Protein AF-A0A942EMG2-F1 (afdb_monomer)

Structure (mmCIF, N/CA/C/O backbone):
data_AF-A0A942EMG2-F1
#
_entry.id   AF-A0A942EMG2-F1
#
loop_
_atom_site.group_PDB
_atom_site.id
_atom_site.type_symbol
_atom_site.label_atom_id
_atom_site.label_alt_id
_atom_site.label_comp_id
_atom_site.label_asym_id
_atom_site.la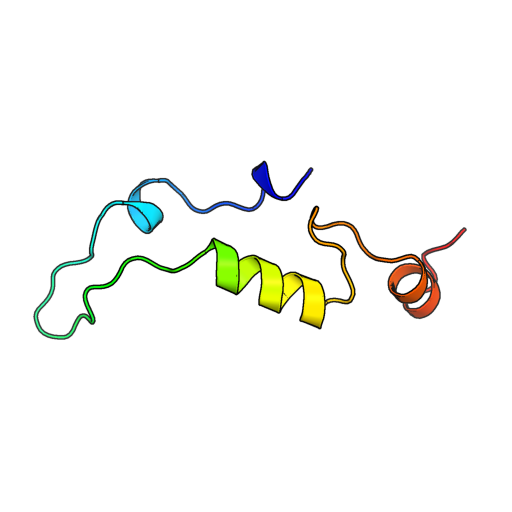bel_entity_id
_atom_site.label_seq_id
_atom_site.pdbx_PDB_ins_code
_atom_site.Cartn_x
_atom_site.Cartn_y
_atom_site.Cartn_z
_atom_site.occupancy
_atom_site.B_iso_or_equiv
_atom_site.auth_seq_id
_atom_site.auth_comp_id
_atom_site.auth_asym_id
_atom_site.auth_atom_id
_atom_site.pdbx_PDB_model_num
ATOM 1 N N . MET A 1 1 ? 5.655 6.418 9.199 1.00 68.44 1 MET A N 1
ATOM 2 C CA . MET A 1 1 ? 5.454 5.513 8.057 1.00 68.44 1 MET A CA 1
ATOM 3 C C . MET A 1 1 ? 4.191 5.951 7.354 1.00 68.44 1 MET A C 1
ATOM 5 O O . MET A 1 1 ? 3.223 6.266 8.036 1.00 68.44 1 MET A O 1
ATOM 9 N N . SER A 1 2 ? 4.246 6.051 6.037 1.00 86.12 2 SER A N 1
ATOM 10 C CA . SER A 1 2 ? 3.143 6.436 5.156 1.00 86.12 2 SER A CA 1
ATOM 11 C C . SER A 1 2 ? 3.226 5.617 3.873 1.00 86.12 2 S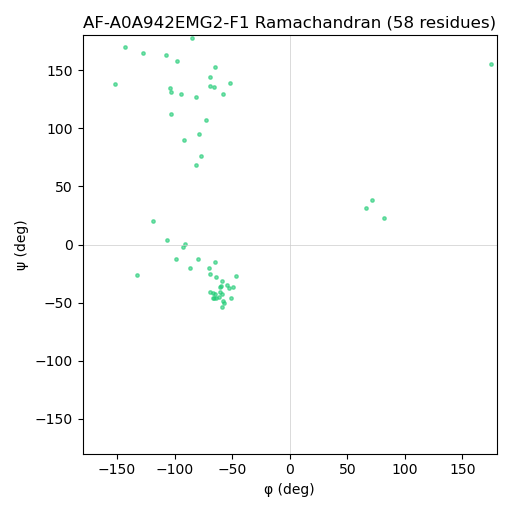ER A C 1
ATOM 13 O O . SER A 1 2 ? 4.280 5.046 3.593 1.00 86.12 2 SER A O 1
ATOM 15 N N . ARG A 1 3 ? 2.193 5.663 3.027 1.00 91.44 3 ARG A N 1
ATOM 16 C CA . ARG A 1 3 ? 2.219 5.078 1.674 1.00 91.44 3 ARG A CA 1
ATOM 17 C C . ARG A 1 3 ? 3.477 5.411 0.852 1.00 91.44 3 ARG A C 1
ATOM 19 O O . ARG A 1 3 ? 3.864 4.639 -0.016 1.00 91.44 3 ARG A O 1
ATOM 26 N N . LYS A 1 4 ? 4.144 6.545 1.101 1.00 91.44 4 LYS A N 1
ATOM 27 C CA . LYS A 1 4 ? 5.391 6.926 0.403 1.00 91.44 4 LYS A CA 1
ATOM 28 C C . LYS A 1 4 ? 6.591 6.051 0.778 1.00 91.44 4 LYS A C 1
ATOM 30 O O . LYS A 1 4 ? 7.526 5.943 -0.011 1.00 91.44 4 LYS A O 1
ATOM 35 N N . ASP A 1 5 ? 6.558 5.465 1.971 1.00 93.88 5 ASP A N 1
ATOM 36 C CA . ASP A 1 5 ? 7.606 4.591 2.496 1.00 93.88 5 ASP A CA 1
ATOM 37 C C . ASP A 1 5 ? 7.399 3.131 2.043 1.00 93.88 5 ASP A C 1
ATOM 39 O O . ASP A 1 5 ? 8.357 2.359 1.991 1.00 93.88 5 ASP A O 1
ATOM 43 N N . ASP A 1 6 ? 6.172 2.772 1.644 1.00 94.12 6 ASP A N 1
ATOM 44 C CA . ASP A 1 6 ? 5.791 1.452 1.128 1.00 94.12 6 ASP A CA 1
ATOM 45 C C . ASP A 1 6 ? 6.162 1.317 -0.358 1.00 94.12 6 ASP A C 1
ATOM 47 O O . ASP A 1 6 ? 5.319 1.280 -1.252 1.00 94.12 6 ASP A O 1
ATOM 51 N N . THR A 1 7 ? 7.463 1.279 -0.641 1.00 95.19 7 THR A N 1
ATOM 52 C CA . THR A 1 7 ? 7.993 1.229 -2.008 1.00 95.19 7 THR A CA 1
ATOM 53 C C . THR A 1 7 ? 8.987 0.090 -2.223 1.00 95.19 7 THR A C 1
ATOM 55 O O . THR A 1 7 ? 9.501 -0.515 -1.283 1.00 95.19 7 THR A O 1
ATOM 58 N N . LEU A 1 8 ? 9.274 -0.209 -3.489 1.00 93.38 8 LEU A N 1
ATOM 59 C CA . LEU A 1 8 ? 10.315 -1.154 -3.888 1.00 93.38 8 LEU A CA 1
ATOM 60 C C . LEU A 1 8 ? 11.603 -0.401 -4.258 1.00 93.38 8 LEU A C 1
ATOM 62 O O . LEU A 1 8 ? 11.552 0.769 -4.648 1.00 93.38 8 LEU A O 1
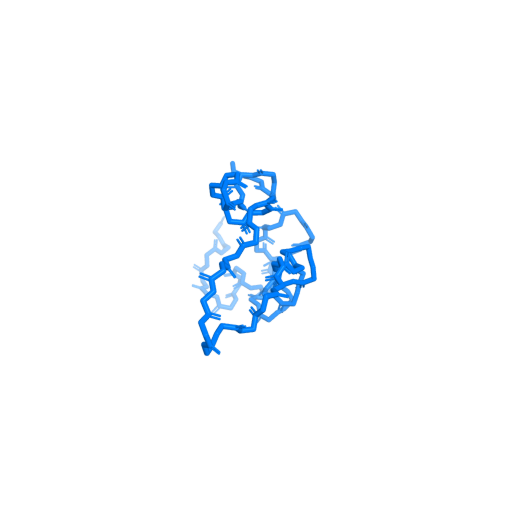ATOM 66 N N . PRO A 1 9 ? 12.778 -1.058 -4.211 1.00 94.19 9 PRO A N 1
ATOM 67 C CA . PRO A 1 9 ? 13.995 -0.486 -4.773 1.00 94.19 9 PRO A CA 1
ATOM 68 C C . PRO A 1 9 ? 13.782 -0.034 -6.222 1.00 94.19 9 PRO A C 1
ATOM 70 O O . PRO A 1 9 ? 13.178 -0.757 -7.013 1.00 94.19 9 PRO A O 1
ATOM 73 N N . VAL A 1 10 ? 14.340 1.126 -6.581 1.00 92.44 10 VAL A N 1
ATOM 74 C CA . VAL A 1 10 ? 14.122 1.804 -7.876 1.00 92.44 10 VAL A CA 1
ATOM 75 C C . VAL A 1 10 ? 14.297 0.881 -9.082 1.00 92.44 10 VAL A C 1
ATOM 77 O O . VAL A 1 10 ? 13.530 0.984 -10.036 1.00 92.44 10 VAL A O 1
ATOM 80 N N . ARG A 1 11 ? 15.250 -0.054 -9.017 1.00 91.50 11 ARG A N 1
ATOM 81 C CA . ARG A 1 11 ? 15.475 -1.067 -10.054 1.00 91.50 11 ARG A CA 1
ATOM 82 C C . ARG A 1 11 ? 14.189 -1.815 -10.422 1.00 91.50 11 ARG A C 1
ATOM 84 O O . ARG A 1 11 ? 13.883 -1.941 -11.594 1.00 91.50 11 ARG A O 1
ATOM 91 N N . PHE A 1 12 ? 13.396 -2.251 -9.444 1.00 89.75 12 PHE A N 1
ATOM 92 C CA . PHE A 1 12 ? 12.147 -2.982 -9.704 1.00 89.75 12 PHE A CA 1
ATOM 93 C C . PHE A 1 12 ? 11.042 -2.115 -10.316 1.00 89.75 12 PHE A C 1
ATOM 95 O O . PHE A 1 12 ? 10.109 -2.657 -10.893 1.00 89.75 12 PHE A O 1
ATOM 102 N N . LEU A 1 13 ? 11.131 -0.791 -10.173 1.00 91.38 13 LEU A N 1
ATOM 103 C CA . LEU A 1 13 ? 10.112 0.157 -10.631 1.00 91.38 13 LEU A CA 1
ATOM 104 C C . LEU A 1 13 ? 10.449 0.802 -11.975 1.00 91.38 13 LEU A C 1
ATOM 106 O O . LEU A 1 13 ? 9.601 1.485 -12.538 1.00 91.38 13 LEU A O 1
ATOM 110 N N . LYS A 1 14 ? 11.688 0.656 -12.454 1.00 89.56 14 LYS A N 1
ATOM 111 C CA . LYS A 1 14 ? 12.178 1.342 -13.658 1.00 89.56 14 LYS A CA 1
ATOM 112 C C . LYS A 1 14 ? 12.916 0.441 -14.635 1.00 89.56 14 LYS A C 1
ATOM 114 O O . LYS A 1 14 ? 12.957 0.767 -15.815 1.00 89.56 14 LYS A O 1
ATOM 119 N N . GLU A 1 15 ? 13.521 -0.645 -14.164 1.00 89.88 15 GLU A N 1
ATOM 120 C CA . GLU A 1 15 ? 14.303 -1.541 -15.010 1.00 89.88 15 GLU A CA 1
ATOM 121 C C . GLU A 1 15 ? 13.503 -2.803 -15.306 1.00 89.88 15 GLU A C 1
ATOM 123 O O . GLU A 1 15 ? 13.233 -3.638 -14.440 1.00 89.88 15 GLU A O 1
ATOM 128 N N . GLU A 1 16 ? 13.127 -2.931 -16.569 1.00 84.62 16 GLU A N 1
ATOM 129 C CA . GLU A 1 16 ? 12.501 -4.128 -17.091 1.00 84.62 16 GLU A CA 1
ATOM 130 C C . GLU A 1 16 ? 13.479 -5.308 -17.061 1.00 84.62 16 GLU A C 1
ATOM 132 O O . GLU A 1 16 ? 14.652 -5.194 -17.423 1.00 84.62 16 GLU A O 1
ATOM 137 N N . ARG A 1 17 ? 12.998 -6.472 -16.613 1.00 81.62 17 ARG A N 1
ATOM 138 C CA . ARG A 1 17 ? 13.820 -7.686 -16.575 1.00 81.62 17 ARG A CA 1
ATOM 139 C C . ARG A 1 17 ? 13.826 -8.317 -17.960 1.00 81.62 17 ARG A C 1
ATOM 141 O O . ARG A 1 17 ? 12.765 -8.608 -18.497 1.00 81.62 17 ARG A O 1
ATOM 148 N N . THR A 1 18 ? 15.007 -8.583 -18.503 1.00 81.00 18 THR A N 1
ATOM 149 C CA . THR A 1 18 ? 15.174 -9.212 -19.817 1.00 81.00 18 THR A CA 1
ATOM 150 C C . THR A 1 18 ? 15.582 -10.677 -19.670 1.00 81.00 18 THR A C 1
ATOM 152 O O . THR A 1 18 ? 16.425 -11.029 -18.844 1.00 81.00 18 THR A O 1
ATOM 155 N N . GLY A 1 19 ? 14.940 -11.561 -20.435 1.00 81.75 19 GLY A N 1
ATOM 156 C CA . GLY A 1 19 ? 15.178 -13.004 -20.389 1.00 81.75 19 GLY A CA 1
ATOM 157 C C . GLY A 1 19 ? 14.204 -13.760 -21.287 1.00 81.75 19 GLY A C 1
ATOM 158 O O . GLY A 1 19 ? 13.124 -13.261 -21.584 1.00 81.75 19 GLY A O 1
ATOM 159 N N . GLN A 1 20 ? 14.603 -14.952 -21.730 1.00 78.88 20 GLN A N 1
ATOM 160 C CA . GLN A 1 20 ? 13.908 -15.705 -22.780 1.00 78.88 20 GLN A CA 1
ATOM 161 C C . GLN A 1 20 ? 12.481 -16.137 -22.383 1.00 78.88 20 GLN A C 1
ATOM 163 O O . GLN A 1 20 ? 11.612 -16.179 -23.246 1.00 78.88 20 GLN A O 1
ATOM 168 N N . ASP A 1 21 ? 12.230 -16.331 -21.082 1.00 81.50 21 ASP A N 1
ATOM 169 C CA . ASP A 1 21 ? 10.926 -16.708 -20.508 1.00 81.50 21 ASP A CA 1
ATOM 170 C C . ASP A 1 21 ? 10.369 -15.653 -19.531 1.00 81.50 21 ASP A C 1
ATOM 172 O O . ASP A 1 21 ? 9.556 -15.956 -18.655 1.00 81.50 21 ASP A O 1
ATOM 176 N N . LEU A 1 22 ? 10.841 -14.404 -19.615 1.00 79.44 22 LEU A N 1
ATOM 177 C CA . LEU A 1 22 ? 10.365 -13.336 -18.739 1.00 79.44 22 LEU A CA 1
ATOM 178 C C . LEU A 1 22 ? 9.240 -12.545 -19.399 1.00 79.44 22 LEU A C 1
ATOM 180 O O . LEU A 1 22 ? 9.385 -12.027 -20.504 1.00 79.44 22 LEU A O 1
ATOM 184 N N . VAL A 1 23 ? 8.136 -12.383 -18.6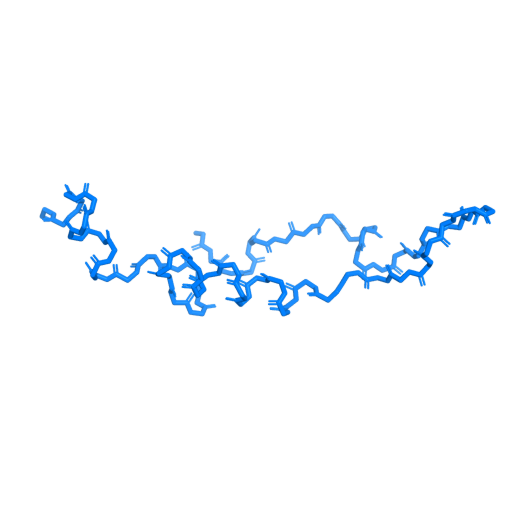67 1.00 72.00 23 VAL A N 1
ATOM 185 C CA . VAL A 1 23 ? 7.151 -11.348 -18.982 1.00 72.00 23 VAL A CA 1
ATOM 186 C C . VAL A 1 23 ? 7.773 -10.014 -18.598 1.00 72.00 23 VAL A C 1
ATOM 188 O O . VAL A 1 23 ? 7.960 -9.704 -17.418 1.00 72.00 23 VAL A O 1
ATOM 191 N N . VAL A 1 24 ? 8.159 -9.257 -19.617 1.00 70.62 24 VAL A N 1
ATOM 192 C CA . VAL A 1 24 ? 8.790 -7.955 -19.461 1.00 70.62 24 VAL A CA 1
ATOM 193 C C . VAL A 1 24 ? 7.699 -6.928 -19.162 1.00 70.62 24 VAL A C 1
ATOM 195 O O . VAL A 1 24 ? 7.028 -6.441 -20.066 1.00 70.62 24 VAL A O 1
ATOM 198 N N . SER A 1 25 ? 7.472 -6.638 -17.883 1.00 83.06 25 SER A N 1
ATOM 199 C CA . SER A 1 25 ? 6.631 -5.514 -17.469 1.00 83.06 25 SER A CA 1
ATOM 200 C C . SER A 1 25 ? 7.057 -4.989 -16.106 1.00 83.06 25 SER A C 1
ATOM 202 O O . SER A 1 25 ? 7.305 -5.771 -15.182 1.00 83.06 25 SER A O 1
ATOM 204 N N . LEU A 1 26 ? 7.082 -3.669 -15.959 1.00 88.12 26 LEU A N 1
ATOM 205 C CA . LEU A 1 26 ? 7.189 -3.036 -14.649 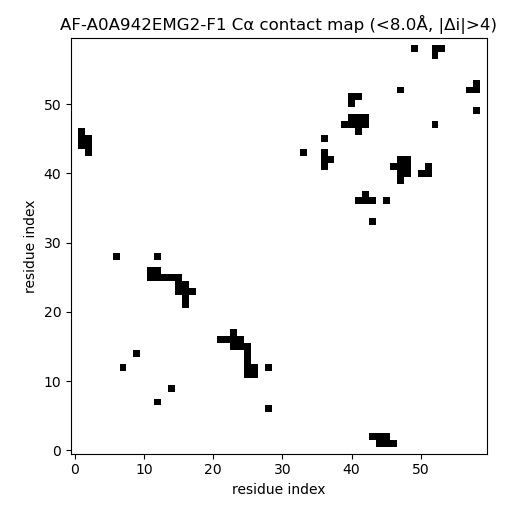1.00 88.12 26 LEU A CA 1
ATOM 206 C C . LEU A 1 26 ? 5.892 -3.260 -13.850 1.00 88.12 26 LEU A C 1
ATOM 208 O O . LEU A 1 26 ? 4.809 -3.277 -14.438 1.00 88.12 26 LEU A O 1
ATOM 212 N N . PRO A 1 27 ? 5.970 -3.438 -12.522 1.00 90.06 27 PRO A N 1
ATOM 213 C CA . PRO A 1 27 ? 4.782 -3.587 -11.696 1.00 90.06 27 PRO A CA 1
ATOM 214 C C . PRO A 1 27 ? 4.007 -2.265 -11.614 1.00 90.06 27 PRO A C 1
ATOM 216 O O . PRO A 1 27 ? 4.594 -1.213 -11.348 1.00 90.06 27 PRO A O 1
ATOM 219 N N . ASP A 1 28 ? 2.677 -2.323 -11.733 1.00 93.12 28 ASP A N 1
ATOM 220 C CA . ASP A 1 28 ? 1.806 -1.219 -11.312 1.00 93.12 28 ASP A CA 1
ATOM 221 C C . ASP A 1 28 ? 1.677 -1.221 -9.781 1.00 93.12 28 ASP A C 1
ATOM 223 O O . ASP A 1 28 ? 0.682 -1.661 -9.199 1.00 93.12 28 ASP A O 1
ATOM 227 N N . LEU A 1 29 ? 2.734 -0.745 -9.116 1.00 95.12 29 LEU A N 1
ATOM 228 C CA . LEU A 1 29 ? 2.806 -0.722 -7.657 1.00 95.12 29 LEU A CA 1
ATOM 229 C C . LEU A 1 29 ? 1.663 0.102 -7.039 1.00 95.12 29 LEU A C 1
ATOM 231 O O . LEU A 1 29 ? 1.202 -0.216 -5.947 1.00 95.12 29 LEU A O 1
ATOM 235 N N . 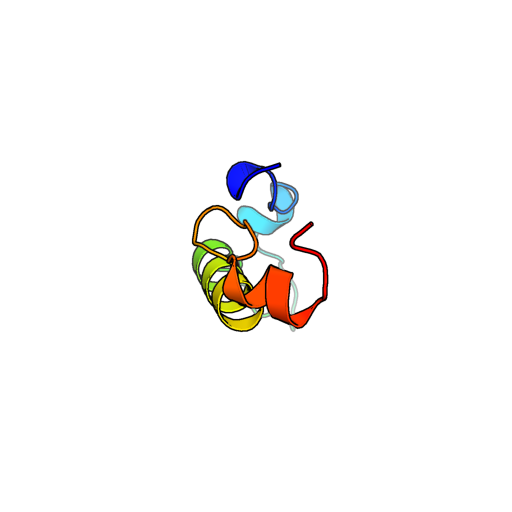ALA A 1 30 ? 1.185 1.144 -7.727 1.00 94.44 30 ALA A N 1
ATOM 236 C CA . ALA A 1 30 ? 0.131 2.007 -7.208 1.00 94.44 30 ALA A CA 1
ATOM 237 C C . ALA A 1 30 ? -1.196 1.252 -7.066 1.00 94.44 30 ALA A C 1
ATOM 239 O O . ALA A 1 30 ? -1.828 1.343 -6.012 1.00 94.44 30 ALA A O 1
ATOM 240 N N . THR A 1 31 ? -1.581 0.491 -8.094 1.00 96.25 31 THR A N 1
ATOM 241 C CA . THR A 1 31 ? -2.757 -0.387 -8.047 1.00 96.25 31 THR A CA 1
ATOM 242 C C . THR A 1 31 ? -2.571 -1.493 -7.014 1.00 96.25 31 THR A C 1
ATOM 244 O O . THR A 1 31 ? -3.446 -1.692 -6.178 1.00 96.25 31 THR A O 1
ATOM 247 N N . MET A 1 32 ? -1.403 -2.144 -6.991 1.00 96.06 32 MET A N 1
ATOM 248 C CA . MET A 1 32 ? -1.124 -3.219 -6.032 1.00 96.06 32 MET A CA 1
ATOM 249 C C . MET A 1 32 ? -1.241 -2.760 -4.572 1.00 96.06 32 MET A C 1
ATOM 251 O O . MET A 1 32 ? -1.797 -3.482 -3.748 1.00 96.06 32 MET A O 1
ATOM 255 N N . LEU A 1 33 ? -0.730 -1.568 -4.239 1.00 97.12 33 LEU A N 1
ATOM 256 C CA . LEU A 1 33 ? -0.832 -1.013 -2.886 1.00 97.12 33 LEU A CA 1
ATOM 257 C C . LEU A 1 33 ? -2.274 -0.672 -2.513 1.00 97.12 33 LEU A C 1
ATOM 259 O O . LEU A 1 33 ? -2.681 -0.979 -1.398 1.00 97.12 33 LEU A O 1
ATOM 263 N N . ARG A 1 34 ? -3.048 -0.083 -3.435 1.00 97.25 34 ARG A N 1
ATOM 264 C CA . ARG A 1 34 ? -4.471 0.202 -3.203 1.00 97.25 34 ARG A CA 1
ATOM 265 C C . ARG A 1 34 ? -5.230 -1.085 -2.887 1.00 97.25 34 ARG A C 1
ATOM 267 O O . ARG A 1 34 ? -5.833 -1.184 -1.826 1.00 97.25 34 ARG A O 1
ATOM 274 N N . ASP A 1 35 ? -5.115 -2.087 -3.756 1.00 98.00 35 ASP A N 1
ATOM 275 C CA . ASP A 1 35 ? -5.814 -3.364 -3.594 1.00 98.00 35 ASP A CA 1
ATOM 276 C C . ASP A 1 35 ? -5.389 -4.067 -2.289 1.00 98.00 35 ASP A C 1
ATOM 278 O O . ASP A 1 35 ? -6.203 -4.674 -1.588 1.00 98.00 35 ASP A O 1
ATOM 282 N N . TYR A 1 36 ? -4.109 -3.948 -1.922 1.00 97.56 36 TYR A N 1
ATOM 283 C CA . TYR A 1 36 ? -3.592 -4.463 -0.660 1.00 97.56 36 TYR A CA 1
ATOM 284 C C . TYR A 1 36 ? -4.166 -3.732 0.562 1.00 97.56 36 TYR A C 1
ATOM 286 O O . TYR A 1 36 ? -4.577 -4.391 1.519 1.00 97.56 36 TYR A O 1
ATOM 294 N N . TYR A 1 37 ? -4.213 -2.398 0.561 1.00 97.88 37 TYR A N 1
ATOM 295 C CA . TYR A 1 37 ? -4.777 -1.624 1.670 1.00 97.88 37 TYR A CA 1
ATOM 296 C C . TYR A 1 37 ? -6.273 -1.880 1.838 1.00 97.88 37 TYR A C 1
ATOM 298 O O . TYR A 1 37 ? -6.713 -2.153 2.959 1.00 97.88 37 TYR A O 1
ATOM 306 N N . ASP A 1 38 ? -7.018 -1.928 0.734 1.00 98.00 38 ASP A N 1
ATOM 307 C CA . ASP A 1 38 ? -8.441 -2.266 0.727 1.00 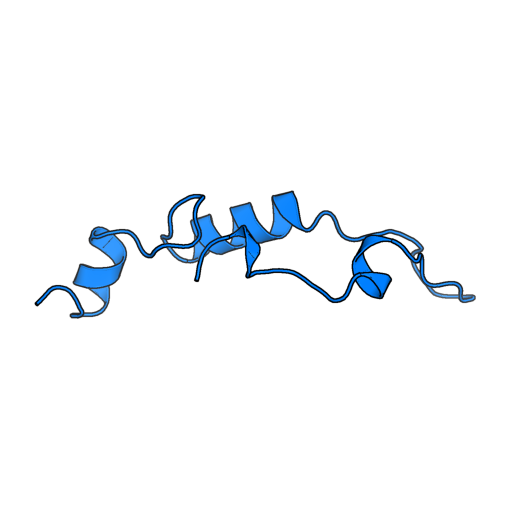98.00 38 ASP A CA 1
ATOM 308 C C . ASP A 1 38 ? -8.672 -3.644 1.358 1.00 98.00 38 ASP A C 1
ATOM 310 O O . ASP A 1 38 ? -9.454 -3.791 2.303 1.00 98.00 38 ASP A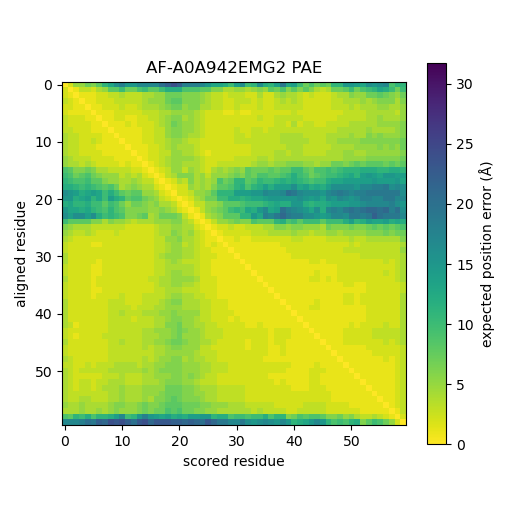 O 1
ATOM 314 N N . TYR A 1 39 ? -7.915 -4.655 0.916 1.00 98.06 39 TYR A N 1
ATOM 315 C CA . TYR A 1 39 ? -7.980 -6.003 1.481 1.00 98.06 39 TYR A CA 1
ATOM 316 C C . TYR A 1 39 ? -7.640 -6.039 2.981 1.00 98.06 39 TYR A C 1
ATOM 318 O O . TYR A 1 39 ? -8.218 -6.809 3.754 1.00 98.06 39 TYR A O 1
ATOM 326 N N . ARG A 1 40 ? -6.699 -5.201 3.430 1.00 97.12 40 ARG A N 1
ATOM 327 C CA . ARG A 1 40 ? -6.270 -5.124 4.835 1.00 97.12 40 ARG A CA 1
ATOM 328 C C . ARG A 1 40 ? -7.224 -4.323 5.724 1.00 97.12 40 ARG A C 1
ATOM 330 O O . ARG A 1 40 ? -7.106 -4.431 6.952 1.00 97.12 40 ARG A O 1
ATOM 337 N N . GLY A 1 41 ? -8.168 -3.579 5.146 1.00 97.75 41 GLY A N 1
ATOM 338 C CA . GLY A 1 41 ? -9.034 -2.639 5.859 1.00 97.75 41 GLY A CA 1
ATOM 339 C C . GLY A 1 41 ? -8.274 -1.396 6.321 1.00 97.75 41 GLY A C 1
ATOM 340 O O . GLY A 1 41 ? -8.434 -0.958 7.465 1.00 97.75 41 GLY A O 1
ATOM 341 N N . TRP A 1 42 ? -7.358 -0.916 5.486 1.00 97.62 42 TRP A N 1
ATOM 342 C CA . TRP A 1 42 ? -6.540 0.278 5.691 1.00 97.62 42 TRP A CA 1
ATOM 343 C C . TRP A 1 42 ? -7.025 1.392 4.754 1.00 97.62 42 TRP A C 1
ATOM 345 O O . TRP A 1 42 ? -7.778 1.125 3.822 1.00 97.62 42 TRP A O 1
ATOM 355 N N . ASP A 1 43 ? -6.652 2.638 5.029 1.00 96.19 43 ASP A N 1
ATOM 356 C CA . ASP A 1 43 ? -6.922 3.766 4.136 1.00 96.19 43 ASP A CA 1
ATOM 357 C C . ASP A 1 43 ? -5.851 3.919 3.041 1.00 96.19 43 ASP A C 1
ATOM 359 O O . ASP A 1 43 ? -4.858 3.188 2.989 1.00 96.19 43 ASP A O 1
ATOM 363 N N . GLU A 1 44 ? -6.054 4.896 2.153 1.00 95.00 44 GLU A N 1
ATOM 364 C CA . GLU A 1 44 ? -5.145 5.185 1.039 1.00 95.00 44 GLU A CA 1
ATOM 365 C C . GLU A 1 44 ? -3.753 5.664 1.483 1.00 95.00 44 GLU A C 1
ATOM 367 O O . GLU A 1 44 ? -2.824 5.644 0.676 1.00 95.00 44 GLU A O 1
ATOM 372 N N . ASP A 1 45 ? -3.577 6.073 2.741 1.00 95.38 45 ASP A N 1
ATOM 373 C CA . ASP A 1 45 ? -2.282 6.474 3.298 1.00 95.38 45 ASP A CA 1
ATOM 374 C C . ASP A 1 45 ? -1.526 5.295 3.938 1.00 95.38 45 ASP A C 1
ATOM 376 O O . ASP A 1 45 ? -0.392 5.465 4.405 1.00 95.38 45 ASP A O 1
ATOM 380 N N . GLY A 1 46 ? -2.114 4.093 3.908 1.00 95.75 46 GLY A N 1
ATOM 381 C CA . GLY A 1 46 ? -1.555 2.874 4.485 1.00 95.75 46 GLY A CA 1
ATOM 382 C C . GLY A 1 46 ? -1.807 2.752 5.989 1.00 95.75 46 GLY A C 1
ATOM 383 O O . GLY A 1 46 ? -1.066 2.053 6.682 1.00 95.75 46 GLY A O 1
ATOM 384 N N . ILE A 1 47 ? -2.825 3.435 6.520 1.00 95.94 47 ILE A N 1
ATOM 385 C CA . ILE A 1 47 ? -3.141 3.441 7.949 1.00 95.94 47 ILE A CA 1
ATOM 386 C C . ILE A 1 47 ? -4.348 2.531 8.227 1.00 95.94 47 ILE A C 1
ATOM 388 O O . ILE A 1 47 ? -5.379 2.643 7.563 1.00 95.94 47 ILE A O 1
ATOM 392 N N . PRO A 1 48 ? -4.282 1.619 9.219 1.00 96.56 48 PRO A N 1
ATOM 393 C CA . PRO A 1 48 ? -5.425 0.787 9.577 1.00 96.56 48 PRO A CA 1
ATOM 394 C C . PRO A 1 48 ? -6.649 1.615 9.979 1.00 96.56 48 PRO A C 1
ATOM 396 O O . PRO A 1 48 ? -6.578 2.456 10.877 1.00 96.56 48 PRO A O 1
ATOM 399 N N . LEU A 1 49 ? -7.805 1.319 9.380 1.00 97.12 49 LEU A N 1
ATOM 400 C CA . LEU A 1 49 ? -9.060 1.965 9.756 1.00 97.12 49 LEU A CA 1
ATOM 401 C C . LEU A 1 49 ? -9.443 1.602 11.197 1.00 97.12 49 LEU A C 1
ATOM 403 O O . LEU A 1 49 ? -9.170 0.501 11.680 1.00 97.12 49 LEU A O 1
ATOM 407 N N . LYS A 1 50 ? -10.198 2.481 11.870 1.00 97.12 50 LYS A N 1
ATOM 408 C CA . LYS A 1 50 ? -10.707 2.228 13.236 1.00 97.12 50 LYS A CA 1
ATOM 409 C C . LYS A 1 50 ? -11.461 0.902 13.359 1.00 97.12 50 LYS A C 1
ATOM 411 O O . LYS A 1 50 ? -11.335 0.216 14.367 1.00 97.12 50 LYS A O 1
ATOM 416 N N . ALA A 1 51 ? -12.222 0.525 12.329 1.00 97.44 51 ALA A N 1
ATOM 417 C CA . ALA A 1 51 ? -12.915 -0.760 12.288 1.00 97.44 51 ALA A CA 1
ATOM 418 C C . ALA A 1 51 ? -11.933 -1.941 12.363 1.00 97.44 51 ALA A C 1
ATOM 420 O O . ALA A 1 51 ? -12.182 -2.902 13.090 1.00 97.44 51 ALA A O 1
ATOM 421 N N . LYS A 1 52 ? -10.790 -1.843 11.670 1.00 97.38 52 LYS A N 1
ATOM 422 C CA . LYS A 1 52 ? -9.742 -2.862 11.703 1.00 97.38 52 LYS A CA 1
ATOM 423 C C . LYS A 1 52 ? -9.044 -2.920 13.059 1.00 97.38 52 LYS A C 1
ATOM 425 O O . LYS A 1 52 ? -8.804 -4.013 13.559 1.00 97.38 52 LYS A O 1
ATOM 430 N N . LEU A 1 53 ? -8.761 -1.769 13.670 1.00 97.81 53 LEU A N 1
ATOM 431 C CA . LEU A 1 53 ? -8.167 -1.701 15.011 1.00 97.81 53 LEU A CA 1
ATOM 432 C C . LEU A 1 53 ? -9.075 -2.345 16.066 1.00 97.81 53 LEU A C 1
ATOM 434 O O . LEU A 1 53 ? -8.608 -3.192 16.821 1.00 97.81 53 LEU A O 1
ATOM 438 N N . ARG A 1 54 ? -10.380 -2.047 16.037 1.00 97.31 54 ARG A N 1
ATOM 439 C CA . ARG A 1 54 ? -11.399 -2.696 16.884 1.00 97.31 54 ARG A CA 1
ATOM 440 C C . ARG A 1 54 ? -11.450 -4.201 16.700 1.00 97.31 54 ARG A C 1
ATOM 442 O O . ARG A 1 54 ? -11.428 -4.942 17.674 1.00 97.31 54 ARG A O 1
ATOM 449 N N . GLN A 1 55 ? -11.493 -4.656 15.444 1.00 97.19 55 GLN A N 1
ATOM 450 C CA . GLN A 1 55 ? -11.492 -6.085 15.117 1.00 97.19 55 GLN A CA 1
ATOM 451 C C . GLN A 1 55 ? -10.292 -6.807 15.749 1.00 97.19 55 GLN A C 1
ATOM 453 O O . GLN A 1 55 ? -10.402 -7.971 16.124 1.00 97.19 55 GLN A O 1
ATOM 458 N N . LEU A 1 56 ? -9.150 -6.125 15.844 1.00 97.25 56 LEU A N 1
ATOM 459 C CA . LEU A 1 56 ? -7.909 -6.670 16.386 1.00 97.25 56 LEU A CA 1
ATOM 460 C C . LEU A 1 56 ? -7.713 -6.400 17.889 1.00 97.25 56 LEU A C 1
ATOM 462 O O . LEU A 1 56 ? -6.715 -6.857 18.437 1.00 97.25 56 LEU A O 1
ATOM 466 N N . GLY A 1 57 ? -8.622 -5.677 18.554 1.00 96.94 57 GLY A N 1
ATOM 467 C CA . GLY A 1 57 ? -8.473 -5.288 19.962 1.00 96.94 57 GLY A CA 1
ATOM 468 C C . GLY A 1 57 ? -7.320 -4.310 20.212 1.00 96.94 57 GLY A C 1
ATOM 469 O O . GLY A 1 57 ? -6.676 -4.373 21.254 1.00 96.94 57 GLY A O 1
ATOM 470 N N . LEU A 1 58 ? -7.025 -3.450 19.233 1.00 95.44 58 LEU A N 1
ATOM 471 C CA . LEU A 1 58 ? -5.944 -2.460 19.278 1.00 95.44 58 LEU A CA 1
ATOM 472 C C . LEU A 1 58 ? -6.455 -1.019 19.455 1.00 95.44 58 LEU A C 1
ATOM 474 O O . LEU A 1 58 ? -5.652 -0.090 19.388 1.00 95.44 58 LEU A O 1
ATOM 478 N N . ASP A 1 59 ? -7.767 -0.812 19.632 1.00 86.12 59 ASP A N 1
ATOM 479 C CA . ASP A 1 59 ? -8.318 0.490 20.016 1.00 86.12 59 ASP A CA 1
ATOM 480 C C . ASP A 1 59 ? -8.438 0.595 21.543 1.00 86.12 59 ASP A C 1
ATOM 482 O O . ASP A 1 59 ? -9.441 0.223 22.145 1.00 86.12 59 ASP A O 1
ATOM 486 N N . SER A 1 60 ? -7.365 1.083 22.165 1.00 68.75 60 SER A N 1
ATOM 487 C CA . SER A 1 60 ? -7.283 1.373 23.603 1.00 68.75 60 SER A CA 1
ATOM 488 C C . SER A 1 60 ? -7.325 2.871 23.863 1.00 68.75 60 SER A C 1
ATOM 490 O O . SER A 1 60 ? -6.631 3.607 23.121 1.00 68.75 60 SER A O 1
#

Sequence (60 aa):
MSRKDDTLPVRFLKEERTGQDLVVSLPDLATMLRDYYDYRGWDEDGIPLKAKLRQLGLDS

Radius of gyration: 15.83 Å; Cα contacts (8 Å, |Δi|>4): 46; chains: 1; bounding box: 28×24×46 Å

Mean predicted aligned error: 4.53 Å

Secondary structure (DSSP, 8-state):
--TTTS---HHHHH-----TT-------HHHHHHHHHHHHTB-TTSPBPHHHHHHTT---

pLDDT: mean 91.29, std 7.83, range [68.44, 98.06]

Foldseek 3Di:
DWPVVPDDPVCLQPPFDDDPPDPTDRDPVLVVVVVVCVVQCHDSGSHHDPVNCVVVVNPD

Solvent-accessible surface area (backbone atoms 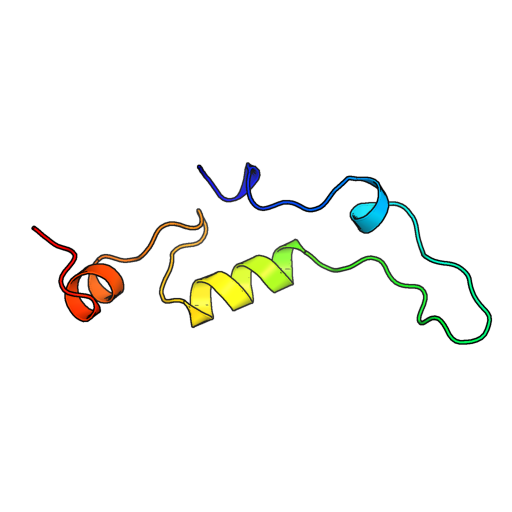only — not comparable to full-atom values): 3843 Å² total; per-residue (Å²): 139,44,48,85,70,74,66,75,64,65,59,62,69,73,52,66,61,84,55,100,87,49,83,66,63,62,67,65,58,69,60,53,51,50,57,49,23,56,75,66,40,27,43,94,53,65,45,73,32,71,69,45,31,51,76,68,72,66,73,126

Nearest PDB structures (foldseek):
  8c0z-assembly1_A  TM=7.856E-01  e=1.139E-03  Aromatoleum aromaticum
  1aor-assembly1_B  TM=8.077E-01  e=3.272E-02  Pyrococcus furiosus
  6x6u-assembly1_C  TM=7.878E-01  e=5.023E-02  Pyrococcus furiosus COM1
  4z3w-assembly1_C  TM=7.967E-01  e=3.457E-01  Geobacter metallireducens GS-15